Protein AF-A0A1G0K107-F1 (afdb_monomer)

Nearest PDB structures (foldseek):
  6uko-assembly1_G  TM=4.318E-01  e=6.905E-02  Mus musculus
  6sh3-assembly1_A  TM=5.392E-01  e=5.971E-01  Saccharomyces cerevisiae
  8tby-assembly1_A  TM=4.433E-01  e=2.580E-01  Mus musculus
  8t7u-assembly1_A  TM=3.665E-01  e=1.335E-01  Mus musculus
  2ptf-assembly1_A  TM=2.375E-01  e=3.197E+00  Methanothermobacter thermautotrophicus str. Delta H

Sequence (94 aa):
MRQLVKEMSISHADFLRLLPLAMGGMPYSYANLRIQAAQGMRRVMIELSEQRLIQIGALSLPSIIMTLKSVGFGDQEWTAFLRRFDATFHRGGG

Solvent-accessible surface area (backbone atoms only — not comparable to full-atom values): 5370 Å² total; per-residue (Å²): 124,49,78,48,76,45,81,41,85,41,44,71,68,58,47,61,70,48,38,63,68,33,49,70,78,58,55,65,51,77,57,93,58,32,36,45,31,60,57,91,72,29,38,41,38,35,40,47,51,75,77,43,77,46,77,60,87,94,42,79,42,41,25,27,43,39,37,40,36,40,37,70,63,54,73,68,56,45,52,54,46,50,54,44,34,48,63,59,67,57,77,80,64,133

Radius of gyration: 13.7 Å; Cα contacts (8 Å, |Δi|>4): 146; chains: 1; bounding box: 40×24×31 Å

Secondary structure (DSSP, 8-state):
-EEEEEEE-S-HHHHHHHHHHHTTT--EEEETTEEEEEETTEEEEEEEPPPEEEEETTEEEEEEEEEEEEES--HHHHHHHHHHHHHHHGGG--

Foldseek 3Di:
DDKDKDKALADPVVCVVLVCQLCVNFDWDDDDQWIWTDDPFKIKIKHKDPWDWDDDPPDTTIMIMIMIDIDDDDPVRVVVSVVRNCVSRVPPDD

Structure (mmCIF, N/CA/C/O backbone):
data_AF-A0A1G0K107-F1
#
_entry.id   AF-A0A1G0K107-F1
#
loop_
_atom_site.group_PDB
_atom_site.id
_atom_site.type_symbol
_atom_site.label_atom_id
_atom_site.label_alt_id
_atom_site.label_comp_id
_atom_site.label_asym_id
_atom_site.label_entity_id
_atom_site.label_seq_id
_atom_site.pdbx_PDB_ins_code
_atom_site.Cartn_x
_atom_site.Cartn_y
_atom_site.Cartn_z
_atom_site.occupancy
_atom_site.B_iso_or_equiv
_atom_site.auth_seq_id
_atom_site.auth_comp_id
_atom_site.auth_asym_id
_atom_site.auth_atom_id
_atom_site.pdbx_PDB_model_num
ATOM 1 N N . MET A 1 1 ? -10.096 15.926 4.748 1.00 80.31 1 MET A N 1
ATOM 2 C CA . MET A 1 1 ? -9.649 14.792 3.906 1.00 80.31 1 MET A CA 1
ATOM 3 C C . MET A 1 1 ? -8.143 14.899 3.746 1.00 80.31 1 MET A C 1
ATOM 5 O O . MET A 1 1 ? -7.667 16.015 3.588 1.00 80.31 1 MET A O 1
ATOM 9 N N . ARG A 1 2 ? -7.400 13.793 3.855 1.00 91.69 2 ARG A N 1
ATOM 10 C CA . ARG A 1 2 ? -5.929 13.778 3.725 1.00 91.69 2 ARG A CA 1
ATOM 11 C C . ARG A 1 2 ? -5.517 12.951 2.517 1.00 91.69 2 ARG A C 1
ATOM 13 O O . ARG A 1 2 ? -6.212 11.991 2.189 1.00 91.69 2 ARG A O 1
ATOM 20 N N . GLN A 1 3 ? -4.401 13.312 1.890 1.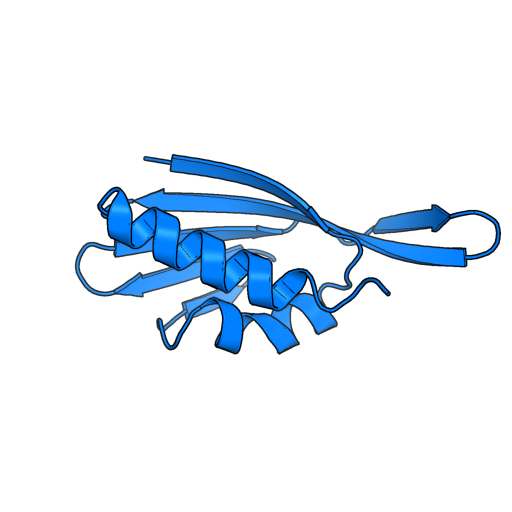00 94.12 3 GLN A N 1
ATOM 21 C CA . GLN A 1 3 ? -3.840 12.600 0.747 1.00 94.12 3 GLN A CA 1
ATOM 22 C C . GLN A 1 3 ? -2.313 12.535 0.847 1.00 94.12 3 GLN A C 1
ATOM 24 O O . GLN A 1 3 ? -1.677 13.509 1.241 1.00 94.12 3 GLN A O 1
ATOM 29 N N . LEU A 1 4 ? -1.749 11.391 0.466 1.00 94.44 4 LEU A N 1
ATOM 30 C CA . LEU A 1 4 ? -0.318 11.140 0.329 1.00 94.44 4 LEU A CA 1
ATOM 31 C C . LEU A 1 4 ? -0.065 10.457 -1.017 1.00 94.44 4 LEU A C 1
ATOM 33 O O . LEU A 1 4 ? -0.832 9.582 -1.415 1.00 94.44 4 LEU A O 1
ATOM 37 N N . VAL A 1 5 ? 1.013 10.835 -1.698 1.00 96.06 5 VAL A N 1
ATOM 38 C CA . VAL A 1 5 ? 1.487 10.164 -2.914 1.00 96.06 5 VAL A CA 1
ATOM 39 C C . VAL A 1 5 ? 2.895 9.649 -2.648 1.00 96.06 5 VAL A C 1
ATOM 41 O O . VAL A 1 5 ? 3.715 10.378 -2.092 1.00 96.06 5 VAL A O 1
ATOM 44 N N . LYS A 1 6 ? 3.165 8.395 -3.011 1.00 94.38 6 LYS A N 1
ATOM 45 C CA . LYS A 1 6 ? 4.465 7.753 -2.812 1.00 94.38 6 LYS A CA 1
ATOM 46 C C . LYS A 1 6 ? 4.824 6.914 -4.029 1.00 94.38 6 LYS A C 1
ATOM 48 O O . LYS A 1 6 ? 4.002 6.136 -4.504 1.00 94.38 6 LYS A O 1
ATOM 53 N N . GLU A 1 7 ? 6.052 7.054 -4.506 1.00 94.50 7 GLU A N 1
ATOM 54 C CA . GLU A 1 7 ? 6.633 6.091 -5.436 1.00 94.50 7 GLU A CA 1
ATOM 55 C C . GLU A 1 7 ? 7.196 4.901 -4.653 1.00 94.50 7 GLU A C 1
ATOM 57 O O . GLU A 1 7 ? 7.819 5.073 -3.602 1.00 94.50 7 GLU A O 1
ATOM 62 N N . MET A 1 8 ? 6.933 3.690 -5.136 1.00 93.00 8 MET A N 1
ATOM 63 C CA . MET A 1 8 ? 7.293 2.450 -4.462 1.00 93.00 8 MET A CA 1
ATOM 64 C C . MET A 1 8 ? 7.933 1.492 -5.465 1.00 93.00 8 MET A C 1
ATOM 66 O O . MET A 1 8 ? 7.275 1.071 -6.414 1.00 93.00 8 MET A O 1
ATOM 70 N N . SER A 1 9 ? 9.190 1.109 -5.229 1.00 93.81 9 SER A N 1
ATOM 71 C CA . SER A 1 9 ? 9.920 0.098 -6.011 1.00 93.81 9 SER A CA 1
ATOM 72 C C . SER A 1 9 ? 9.445 -1.318 -5.658 1.00 93.81 9 SER A C 1
ATOM 74 O O . SER A 1 9 ? 10.159 -2.097 -5.031 1.00 93.81 9 SER A O 1
ATOM 76 N N . ILE A 1 10 ? 8.186 -1.615 -5.974 1.00 94.00 10 ILE A N 1
ATOM 77 C CA . ILE A 1 10 ? 7.503 -2.872 -5.671 1.00 94.00 10 ILE A CA 1
ATOM 78 C C . ILE A 1 10 ? 6.572 -3.246 -6.828 1.00 94.00 10 ILE A C 1
ATOM 80 O O . ILE A 1 10 ? 6.030 -2.376 -7.513 1.00 94.00 10 ILE A O 1
ATOM 84 N N . SER A 1 11 ? 6.366 -4.545 -7.043 1.00 95.62 11 SER A N 1
ATOM 85 C CA . SER A 1 11 ? 5.362 -5.034 -7.990 1.00 95.62 11 SER A CA 1
ATOM 86 C C . SER A 1 11 ? 3.940 -4.869 -7.440 1.00 95.62 11 SER A C 1
ATOM 88 O O . SER A 1 11 ? 3.737 -4.805 -6.224 1.00 95.62 11 SER A O 1
ATOM 90 N N . HIS A 1 12 ? 2.922 -4.867 -8.307 1.00 96.00 12 HIS A N 1
ATOM 91 C CA . HIS A 1 12 ? 1.528 -4.958 -7.840 1.00 96.00 12 HIS A CA 1
ATOM 92 C C . HIS A 1 12 ? 1.297 -6.222 -7.007 1.00 96.00 12 HIS A C 1
ATOM 94 O O . HIS A 1 12 ? 0.638 -6.158 -5.973 1.00 96.00 12 HIS A O 1
ATOM 100 N N . ALA A 1 13 ? 1.864 -7.356 -7.426 1.00 95.50 13 ALA A N 1
ATOM 101 C CA . ALA A 1 13 ? 1.700 -8.633 -6.736 1.00 95.50 13 ALA A CA 1
ATOM 102 C C . ALA A 1 13 ? 2.261 -8.588 -5.305 1.00 95.50 13 ALA A C 1
ATOM 104 O O . ALA A 1 13 ? 1.573 -8.973 -4.359 1.00 95.50 13 ALA A O 1
ATOM 105 N N . ASP A 1 14 ? 3.472 -8.059 -5.124 1.00 95.19 14 ASP A N 1
ATOM 106 C CA . ASP A 1 14 ? 4.076 -7.908 -3.798 1.00 95.19 14 ASP A CA 1
ATOM 107 C C . ASP A 1 14 ? 3.363 -6.856 -2.957 1.00 95.19 14 ASP A C 1
ATOM 109 O O . ASP A 1 14 ? 3.177 -7.059 -1.754 1.00 95.19 14 ASP A O 1
ATOM 113 N N . PHE A 1 15 ? 2.910 -5.762 -3.577 1.00 95.75 15 PHE A N 1
ATOM 114 C CA . PHE A 1 15 ? 2.119 -4.761 -2.876 1.00 95.75 15 PHE A CA 1
ATOM 115 C C . PHE A 1 15 ? 0.861 -5.390 -2.270 1.00 95.75 15 PHE A C 1
ATOM 117 O O . PHE A 1 15 ? 0.613 -5.256 -1.072 1.00 95.75 15 PHE A O 1
ATOM 124 N N . LEU A 1 16 ? 0.100 -6.131 -3.080 1.00 95.25 16 LEU A N 1
ATOM 125 C CA . LEU A 1 16 ? -1.125 -6.807 -2.650 1.00 95.25 16 LEU A CA 1
ATOM 126 C C . LEU A 1 16 ? -0.854 -7.911 -1.627 1.00 95.25 16 LEU A C 1
ATOM 128 O O . LEU A 1 16 ? -1.639 -8.083 -0.699 1.00 95.25 16 LEU A O 1
ATOM 132 N N . ARG A 1 17 ? 0.274 -8.618 -1.744 1.00 94.44 17 ARG A N 1
ATOM 133 C CA . ARG A 1 17 ? 0.700 -9.630 -0.768 1.00 94.44 17 ARG A CA 1
ATOM 134 C C . ARG A 1 17 ? 0.962 -9.029 0.616 1.00 94.44 17 ARG A C 1
ATOM 136 O O . ARG A 1 17 ? 0.647 -9.659 1.622 1.00 94.44 17 ARG A O 1
ATOM 143 N N . LEU A 1 18 ? 1.532 -7.825 0.679 1.00 94.19 18 LEU A N 1
ATOM 144 C CA . LEU A 1 18 ? 1.851 -7.126 1.932 1.00 94.19 18 LEU A CA 1
ATOM 145 C C . LEU A 1 18 ? 0.685 -6.287 2.478 1.00 94.19 18 LEU A C 1
ATOM 147 O O . LEU A 1 18 ? 0.626 -6.004 3.678 1.00 94.19 18 LEU A O 1
ATOM 151 N N . LEU A 1 19 ? -0.263 -5.909 1.620 1.00 95.12 19 LEU A N 1
ATOM 152 C CA . LEU A 1 19 ? -1.386 -5.039 1.957 1.00 95.12 19 LEU A CA 1
ATOM 153 C C . LEU A 1 19 ? -2.209 -5.495 3.181 1.00 95.12 19 LEU A C 1
ATOM 155 O O . LEU A 1 19 ? -2.494 -4.632 4.015 1.00 95.12 19 LEU A O 1
ATOM 159 N N . PRO A 1 20 ? -2.563 -6.786 3.382 1.00 94.19 20 PRO A N 1
ATOM 160 C CA . PRO A 1 20 ? -3.295 -7.216 4.578 1.00 94.19 20 PRO A CA 1
ATOM 161 C C . PRO A 1 20 ? -2.629 -6.789 5.893 1.00 94.19 20 PRO A C 1
ATOM 163 O O . PRO A 1 20 ? -3.309 -6.348 6.823 1.00 94.19 20 PRO A O 1
ATOM 166 N N . LEU A 1 21 ? -1.295 -6.870 5.954 1.00 93.19 21 LEU A N 1
ATOM 167 C CA . LEU A 1 21 ? -0.516 -6.478 7.126 1.00 93.19 21 LEU A CA 1
ATOM 168 C C . LEU A 1 21 ? -0.527 -4.954 7.314 1.00 93.19 21 LEU A C 1
ATOM 170 O O . LEU A 1 21 ? -0.764 -4.470 8.423 1.00 93.19 21 LEU A O 1
ATOM 174 N N . ALA A 1 22 ? -0.356 -4.195 6.227 1.00 93.94 22 ALA A N 1
ATOM 175 C CA . ALA A 1 22 ? -0.392 -2.732 6.253 1.00 93.94 22 ALA A CA 1
ATOM 176 C C . ALA A 1 22 ? -1.761 -2.193 6.715 1.00 93.94 22 ALA A C 1
ATOM 178 O O . ALA A 1 22 ? -1.838 -1.240 7.499 1.00 93.94 22 ALA A O 1
ATOM 179 N N . MET A 1 23 ? -2.846 -2.849 6.291 1.00 94.00 23 MET A N 1
ATOM 180 C CA . MET A 1 23 ? -4.219 -2.491 6.656 1.00 94.00 23 MET A CA 1
ATOM 181 C C . MET A 1 23 ? -4.565 -2.805 8.118 1.00 94.00 23 MET A C 1
ATOM 183 O O . MET A 1 23 ? -5.558 -2.284 8.625 1.00 94.00 23 MET A O 1
ATOM 187 N N . GLY A 1 24 ? -3.752 -3.601 8.825 1.00 90.44 24 GLY A N 1
ATOM 188 C CA . GLY A 1 24 ? -3.933 -3.879 10.254 1.00 90.44 24 GLY A CA 1
ATOM 189 C C . GLY A 1 24 ? -5.290 -4.507 10.588 1.00 90.44 24 GLY A C 1
ATOM 190 O O . GLY A 1 24 ? -5.896 -4.143 11.592 1.00 90.44 24 GLY A O 1
ATOM 191 N N . GLY A 1 25 ? -5.792 -5.387 9.715 1.00 87.75 25 GLY A N 1
ATOM 192 C CA . GLY A 1 25 ? -7.089 -6.054 9.879 1.00 87.75 25 GLY A CA 1
ATOM 193 C C . GLY A 1 25 ? -8.309 -5.236 9.440 1.00 87.75 25 GLY A C 1
ATOM 194 O O . GLY A 1 25 ? -9.432 -5.714 9.579 1.00 87.75 25 GLY A O 1
ATOM 195 N N . MET A 1 26 ? -8.131 -4.025 8.898 1.00 90.88 26 MET A N 1
ATOM 196 C CA . MET A 1 26 ? -9.242 -3.279 8.299 1.00 90.88 26 MET A CA 1
ATOM 197 C C . MET A 1 26 ? -9.759 -4.021 7.053 1.00 90.88 26 MET A C 1
ATOM 199 O O . MET A 1 26 ? -8.954 -4.306 6.164 1.00 90.88 26 MET A O 1
ATOM 203 N N . PRO A 1 27 ? -11.070 -4.313 6.948 1.00 93.25 27 PRO A N 1
ATOM 204 C CA . PRO A 1 27 ? -11.626 -4.964 5.770 1.00 93.25 27 PRO A CA 1
ATOM 205 C C . PRO A 1 27 ? -11.537 -4.032 4.560 1.00 93.25 27 PRO A C 1
ATOM 207 O O . PRO A 1 27 ? -11.797 -2.827 4.658 1.00 93.25 27 PRO A O 1
ATOM 210 N N . TYR A 1 28 ? -11.166 -4.600 3.416 1.00 96.50 28 TYR A N 1
ATOM 211 C CA . TYR A 1 28 ? -11.011 -3.865 2.170 1.00 96.50 28 TYR A CA 1
ATOM 212 C C . TYR A 1 28 ? -11.429 -4.708 0.967 1.00 96.50 28 TYR A C 1
ATOM 214 O O . TYR A 1 28 ? -11.424 -5.937 1.015 1.00 96.50 28 TYR A O 1
ATOM 222 N N . SER A 1 29 ? -11.765 -4.027 -0.123 1.00 96.56 29 SER A N 1
ATOM 223 C CA . SER A 1 29 ? -11.914 -4.611 -1.452 1.00 96.56 29 SER A CA 1
ATOM 224 C C . SER A 1 29 ? -10.820 -4.086 -2.376 1.00 96.56 29 SER A C 1
ATOM 226 O O . SER A 1 29 ? -10.312 -2.976 -2.192 1.00 96.56 29 SER A O 1
ATOM 228 N N . TYR A 1 30 ? -10.447 -4.895 -3.364 1.00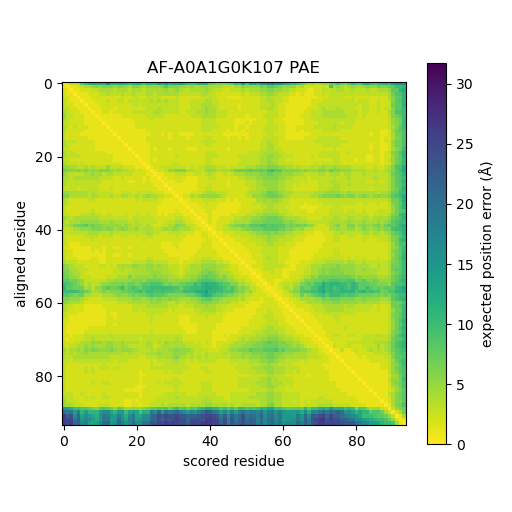 96.31 30 TYR A N 1
ATOM 229 C CA . TYR A 1 30 ? -9.495 -4.529 -4.405 1.00 96.31 30 TYR A CA 1
ATOM 230 C C . TYR A 1 30 ? -10.101 -4.821 -5.778 1.00 96.31 30 TYR A C 1
ATOM 232 O O . TYR A 1 30 ? -10.524 -5.945 -6.040 1.00 96.31 30 TYR A O 1
ATOM 240 N N . ALA A 1 31 ? -10.152 -3.805 -6.638 1.00 95.75 31 ALA A N 1
ATOM 241 C CA . ALA A 1 31 ? -10.577 -3.925 -8.029 1.00 95.75 31 ALA A CA 1
ATOM 242 C C . ALA A 1 31 ? -9.983 -2.780 -8.859 1.00 95.75 31 ALA A C 1
ATOM 244 O O . ALA A 1 31 ? -9.923 -1.646 -8.386 1.00 95.75 31 ALA A O 1
ATOM 245 N N . ASN A 1 32 ? -9.582 -3.056 -10.104 1.00 94.81 32 ASN A N 1
ATOM 246 C CA . ASN A 1 32 ? -9.111 -2.046 -11.064 1.00 94.81 32 ASN A CA 1
ATOM 247 C C . ASN A 1 32 ? -8.036 -1.104 -10.487 1.00 94.81 32 ASN A C 1
ATOM 249 O O . ASN A 1 32 ? -8.185 0.115 -10.538 1.00 94.81 32 ASN A O 1
ATOM 253 N N . LEU A 1 33 ? -6.986 -1.669 -9.874 1.00 96.06 33 LEU A N 1
ATOM 254 C CA . LEU A 1 33 ? -5.888 -0.919 -9.236 1.00 96.06 33 LEU A CA 1
ATOM 255 C C . LEU A 1 33 ? -6.321 0.022 -8.094 1.00 96.06 33 LEU A C 1
ATOM 257 O O . LEU A 1 33 ? -5.540 0.857 -7.639 1.00 96.06 33 LEU A O 1
ATOM 261 N N . ARG A 1 34 ? -7.546 -0.136 -7.585 1.00 97.38 34 ARG A N 1
ATOM 262 C CA . ARG A 1 34 ? -8.091 0.646 -6.480 1.00 97.38 34 ARG A CA 1
ATOM 263 C C . ARG A 1 34 ? -8.406 -0.260 -5.295 1.00 97.38 34 ARG A C 1
ATOM 265 O O . ARG A 1 34 ? -9.094 -1.270 -5.430 1.00 97.38 34 ARG A O 1
ATOM 272 N N . ILE A 1 35 ? -7.920 0.130 -4.122 1.00 97.81 35 ILE A N 1
ATOM 273 C CA . ILE A 1 35 ? -8.241 -0.482 -2.836 1.00 97.81 35 ILE A CA 1
ATOM 274 C C . ILE A 1 35 ? -9.201 0.456 -2.110 1.00 97.81 35 ILE A C 1
ATOM 276 O O . ILE A 1 35 ? -8.925 1.652 -1.988 1.00 97.81 35 ILE A O 1
ATOM 280 N N . GLN A 1 36 ? -10.304 -0.077 -1.596 1.00 97.06 36 GLN A N 1
ATOM 281 C CA . GLN A 1 36 ? -11.242 0.672 -0.761 1.00 97.06 36 GLN A CA 1
ATOM 282 C C . GLN A 1 36 ? -11.418 -0.043 0.569 1.00 97.06 36 GLN A C 1
ATOM 284 O O . GLN A 1 36 ? -11.763 -1.220 0.601 1.00 97.06 36 GLN A O 1
ATOM 289 N N . ALA A 1 37 ? -11.195 0.673 1.666 1.00 95.56 37 ALA A N 1
ATOM 290 C CA . ALA A 1 37 ? -11.317 0.139 3.011 1.00 95.56 37 ALA A CA 1
ATOM 291 C C . ALA A 1 37 ? -12.220 1.022 3.868 1.00 95.56 37 ALA A C 1
ATOM 293 O O . ALA A 1 37 ? -12.183 2.257 3.792 1.00 95.56 37 ALA A O 1
ATOM 294 N N . ALA A 1 38 ? -13.040 0.379 4.691 1.00 92.88 38 ALA A N 1
ATOM 295 C CA . ALA A 1 38 ? -14.078 1.035 5.465 1.00 92.88 38 ALA A CA 1
ATOM 296 C C . ALA A 1 38 ? -14.214 0.389 6.845 1.00 92.88 38 ALA A C 1
ATOM 298 O O . ALA A 1 38 ? -14.405 -0.817 6.956 1.00 92.88 38 ALA A O 1
ATOM 299 N N . GLN A 1 39 ? -14.163 1.198 7.905 1.00 91.56 39 GLN A N 1
ATOM 300 C CA . GLN A 1 39 ? -14.433 0.739 9.269 1.00 91.56 39 GLN A CA 1
ATOM 301 C C . GLN A 1 39 ? -15.085 1.861 10.082 1.00 91.56 39 GLN A C 1
ATOM 303 O O . GLN A 1 39 ? -14.437 2.856 10.413 1.00 91.56 39 GLN A O 1
ATOM 308 N N . GLY A 1 40 ? -16.378 1.725 10.386 1.00 91.06 40 GLY A N 1
ATOM 309 C CA . GLY A 1 40 ? -17.156 2.794 11.022 1.00 91.06 40 GLY A CA 1
ATOM 310 C C . GLY A 1 40 ? -17.182 4.052 10.149 1.00 91.06 40 GLY A C 1
ATOM 311 O O . GLY A 1 40 ? -17.531 3.971 8.971 1.00 91.06 40 GLY A O 1
ATOM 312 N N . MET A 1 41 ? -16.757 5.194 10.696 1.00 91.25 41 MET A N 1
ATOM 313 C CA . MET A 1 41 ? -16.620 6.465 9.961 1.00 91.25 41 MET A CA 1
ATOM 314 C C . MET A 1 41 ? -15.303 6.591 9.179 1.00 91.25 41 MET A C 1
ATOM 316 O O . MET A 1 41 ? -15.137 7.519 8.389 1.00 91.25 41 MET A O 1
ATOM 320 N N . ARG A 1 42 ? -14.357 5.666 9.378 1.00 93.31 42 ARG A N 1
ATOM 321 C CA . ARG A 1 42 ? -13.043 5.710 8.732 1.00 93.31 42 ARG A CA 1
ATOM 322 C C . ARG A 1 42 ? -13.123 5.131 7.329 1.00 93.31 42 ARG A C 1
ATOM 324 O O . ARG A 1 42 ? -13.707 4.061 7.116 1.00 93.31 42 ARG A O 1
ATOM 331 N N . ARG A 1 43 ? -12.529 5.837 6.372 1.00 95.44 43 ARG A N 1
ATOM 332 C CA . ARG A 1 43 ? -12.405 5.415 4.974 1.00 95.44 43 ARG A CA 1
ATOM 333 C C . ARG A 1 43 ? -10.972 5.620 4.509 1.00 95.44 43 ARG A C 1
ATOM 335 O O . ARG A 1 43 ? -10.406 6.692 4.728 1.00 95.44 43 ARG A O 1
ATOM 342 N N . VAL A 1 44 ? -10.412 4.606 3.860 1.00 96.19 44 VAL A N 1
ATOM 343 C CA . VAL A 1 44 ? -9.127 4.678 3.156 1.00 96.19 44 VAL A CA 1
ATOM 344 C C . VAL A 1 44 ? -9.364 4.279 1.711 1.00 96.19 44 VAL A C 1
ATOM 346 O O . VAL A 1 44 ? -10.018 3.275 1.438 1.00 96.19 44 VAL A O 1
ATOM 349 N N . MET A 1 45 ? -8.825 5.064 0.789 1.00 97.25 45 MET A N 1
ATOM 350 C CA . MET A 1 45 ? -8.786 4.733 -0.626 1.00 97.25 45 MET A CA 1
ATOM 351 C C . MET A 1 45 ? -7.337 4.758 -1.083 1.00 97.25 45 MET A C 1
ATOM 353 O O . MET A 1 45 ? -6.639 5.742 -0.845 1.00 97.25 45 MET A O 1
ATOM 357 N N . ILE A 1 46 ? -6.896 3.685 -1.728 1.00 97.56 46 ILE A N 1
ATOM 358 C CA . ILE A 1 46 ? -5.572 3.600 -2.337 1.00 97.56 46 ILE A CA 1
ATOM 359 C C . ILE A 1 46 ? -5.766 3.419 -3.835 1.00 97.56 46 ILE A C 1
ATOM 361 O O . ILE A 1 46 ? -6.531 2.559 -4.260 1.00 97.56 46 ILE A O 1
ATOM 365 N N . GLU A 1 47 ? -5.088 4.233 -4.627 1.00 98.06 47 GLU A N 1
ATOM 366 C CA . GLU A 1 47 ? -5.053 4.142 -6.082 1.00 98.06 47 GLU A CA 1
ATOM 367 C C . GLU A 1 47 ? -3.616 3.829 -6.486 1.00 98.06 47 GLU A C 1
ATOM 369 O O . GLU A 1 47 ? -2.690 4.534 -6.079 1.00 98.06 47 GLU A O 1
ATOM 374 N N . LEU A 1 48 ? -3.433 2.752 -7.240 1.00 97.94 48 LEU A N 1
ATOM 375 C CA . LEU A 1 48 ? -2.144 2.356 -7.787 1.00 97.94 48 LEU A CA 1
ATOM 376 C C . LEU A 1 48 ? -2.090 2.785 -9.252 1.00 97.94 48 LEU A C 1
ATOM 378 O O . LEU A 1 48 ? -3.059 2.610 -9.990 1.00 97.94 48 LEU A O 1
ATOM 382 N N . SER A 1 49 ? -0.956 3.328 -9.683 1.00 97.88 49 SER A N 1
ATOM 383 C CA . SER A 1 49 ? -0.673 3.465 -11.110 1.00 97.88 49 SER A CA 1
ATOM 384 C C . SER A 1 49 ? -0.517 2.092 -11.756 1.00 97.88 49 SER A C 1
ATOM 386 O O . SER A 1 49 ? -0.329 1.082 -11.070 1.00 97.88 49 SER A O 1
ATOM 388 N N . GLU A 1 50 ? -0.489 2.061 -13.085 1.00 97.19 50 GLU A N 1
ATOM 389 C CA . GLU A 1 50 ? 0.094 0.927 -13.797 1.00 97.19 50 GLU A CA 1
ATOM 390 C C . GLU A 1 50 ? 1.529 0.669 -13.317 1.00 97.19 50 GLU A C 1
ATOM 392 O O . GLU A 1 50 ? 2.234 1.584 -12.867 1.00 97.19 50 GLU A O 1
ATOM 397 N N . GLN A 1 51 ? 1.941 -0.595 -13.378 1.00 96.00 51 GLN A N 1
ATOM 398 C CA . GLN A 1 51 ? 3.296 -0.988 -13.024 1.00 96.00 51 GLN A CA 1
ATOM 399 C C . GLN A 1 51 ? 4.249 -0.596 -14.148 1.00 96.00 51 GLN A C 1
ATOM 401 O O . GLN A 1 51 ? 4.041 -0.956 -15.304 1.00 96.00 51 GLN A O 1
ATOM 406 N N . ARG A 1 52 ? 5.329 0.094 -13.787 1.00 95.19 52 ARG A N 1
ATOM 407 C CA . ARG A 1 52 ? 6.440 0.410 -14.687 1.00 95.19 52 ARG A CA 1
ATOM 408 C C . ARG A 1 52 ? 7.712 -0.296 -14.241 1.00 95.19 52 ARG A C 1
ATOM 410 O O . ARG A 1 52 ? 7.783 -0.813 -13.130 1.00 95.19 52 ARG A O 1
ATOM 417 N N . LEU A 1 53 ? 8.723 -0.292 -15.100 1.00 95.62 53 LEU A N 1
ATOM 418 C CA . LEU A 1 53 ? 10.079 -0.688 -14.733 1.00 95.62 53 LEU A CA 1
ATOM 419 C C . LEU A 1 53 ? 10.939 0.564 -14.560 1.00 95.62 53 LEU A C 1
ATOM 421 O O . LEU A 1 53 ? 10.880 1.474 -15.387 1.00 95.62 53 LEU A O 1
ATOM 425 N N . ILE A 1 54 ? 11.738 0.598 -13.499 1.00 93.00 54 ILE A N 1
ATOM 426 C CA . ILE A 1 54 ? 12.794 1.591 -13.293 1.00 93.00 54 ILE A CA 1
ATOM 427 C C . ILE A 1 54 ? 14.157 0.916 -13.428 1.00 93.00 54 ILE A C 1
ATOM 429 O O . ILE A 1 54 ? 14.326 -0.242 -13.043 1.00 93.00 54 ILE A O 1
ATOM 433 N N . GLN A 1 55 ? 15.118 1.643 -13.991 1.00 93.56 55 GLN A N 1
ATOM 434 C CA . GLN A 1 55 ? 16.497 1.185 -14.135 1.00 93.56 55 GLN A CA 1
ATOM 435 C C . GLN A 1 55 ? 17.342 1.737 -12.990 1.00 93.56 55 GLN A C 1
ATOM 437 O O . GLN A 1 55 ? 17.351 2.946 -12.754 1.00 93.56 55 GLN A O 1
ATOM 442 N N . ILE A 1 56 ? 18.069 0.859 -12.303 1.00 88.69 56 ILE A N 1
ATOM 443 C CA . ILE A 1 56 ? 19.067 1.223 -11.294 1.00 88.69 56 ILE A CA 1
ATOM 444 C C . ILE A 1 56 ? 20.367 0.502 -11.657 1.00 88.69 56 ILE A C 1
ATOM 446 O O . ILE A 1 56 ? 20.564 -0.672 -11.340 1.00 88.69 56 ILE A O 1
ATOM 450 N N . GLY A 1 57 ? 21.245 1.195 -12.386 1.00 90.25 57 GLY A N 1
ATOM 451 C CA . GLY A 1 57 ? 22.432 0.581 -12.983 1.00 90.25 57 GLY A CA 1
ATOM 452 C C . GLY A 1 57 ? 22.041 -0.491 -14.004 1.00 90.25 57 GLY A C 1
ATOM 453 O O . GLY A 1 57 ? 21.365 -0.188 -14.981 1.00 90.25 57 GLY A O 1
ATOM 454 N N . ALA A 1 58 ? 22.453 -1.738 -13.764 1.00 92.06 58 ALA A N 1
ATOM 455 C CA . ALA A 1 58 ? 22.106 -2.893 -14.599 1.00 92.06 58 ALA A CA 1
ATOM 456 C C . ALA A 1 58 ? 20.814 -3.615 -14.158 1.00 92.06 58 ALA A C 1
ATOM 458 O O . ALA A 1 58 ? 20.427 -4.613 -14.766 1.00 92.06 58 ALA A O 1
ATOM 459 N N . LEU A 1 59 ? 20.165 -3.158 -13.080 1.00 91.38 59 LEU A N 1
ATOM 460 C CA . LEU A 1 59 ? 18.969 -3.789 -12.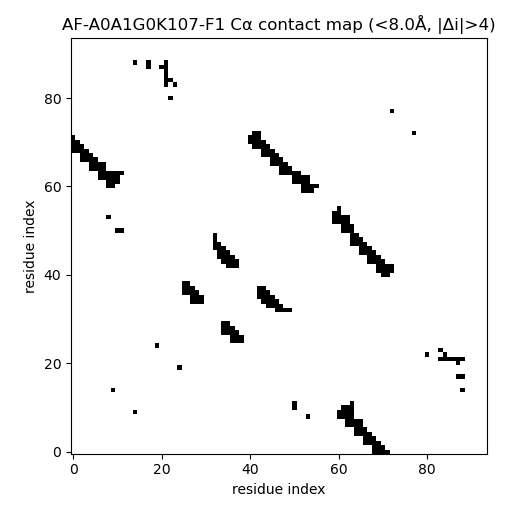527 1.00 91.38 59 LEU A CA 1
ATOM 461 C C . LEU A 1 59 ? 17.701 -3.114 -13.050 1.00 91.38 59 LEU A C 1
ATOM 463 O O . LEU A 1 59 ? 17.580 -1.891 -13.029 1.00 91.38 59 LEU A O 1
ATOM 467 N N . SER A 1 60 ? 16.724 -3.932 -13.442 1.00 92.88 60 SER A N 1
ATOM 468 C CA . SER A 1 60 ? 15.356 -3.502 -13.743 1.00 92.88 60 SER A CA 1
ATOM 469 C C . SER A 1 60 ? 14.438 -3.895 -12.592 1.00 92.88 60 SER A C 1
ATOM 471 O O . SER A 1 60 ? 14.283 -5.084 -12.313 1.00 92.88 60 SER A O 1
ATOM 473 N N . LEU A 1 61 ? 13.821 -2.915 -11.933 1.00 93.50 61 LEU A N 1
ATOM 474 C CA . LEU A 1 61 ? 12.914 -3.150 -10.808 1.00 93.50 61 LEU A CA 1
ATOM 475 C C . LEU A 1 61 ? 11.494 -2.682 -11.142 1.00 93.50 61 LEU A C 1
ATOM 477 O O . LEU A 1 61 ? 11.336 -1.628 -11.761 1.00 93.50 61 LEU A O 1
ATOM 481 N N . PRO A 1 62 ? 10.450 -3.420 -10.725 1.00 95.19 62 PRO A N 1
ATOM 482 C CA . PRO A 1 62 ? 9.087 -2.924 -10.808 1.00 95.19 62 PRO A CA 1
ATOM 483 C C . PRO A 1 62 ? 8.909 -1.707 -9.894 1.00 95.19 62 PRO A C 1
ATOM 485 O O . PRO A 1 62 ? 9.437 -1.661 -8.784 1.00 95.19 62 PRO A O 1
ATOM 488 N N . SER A 1 63 ? 8.156 -0.722 -10.369 1.00 95.56 63 SER A N 1
ATOM 489 C CA . SER A 1 63 ? 7.799 0.485 -9.631 1.00 95.56 63 SER A CA 1
ATOM 490 C C . SER A 1 63 ? 6.338 0.841 -9.883 1.00 95.56 63 SER A C 1
ATOM 492 O O . SER A 1 63 ? 5.819 0.675 -10.992 1.00 95.56 63 SER A O 1
ATOM 494 N N . ILE A 1 64 ? 5.678 1.332 -8.839 1.00 96.88 64 ILE A N 1
ATOM 495 C CA . ILE A 1 64 ? 4.299 1.817 -8.861 1.00 96.88 64 ILE A CA 1
ATOM 496 C C . ILE A 1 64 ? 4.216 3.152 -8.123 1.00 96.88 64 ILE A C 1
ATOM 498 O O . ILE A 1 64 ? 4.928 3.392 -7.146 1.00 96.88 64 ILE A O 1
ATOM 502 N N . ILE A 1 65 ? 3.304 4.018 -8.556 1.00 97.12 65 ILE A N 1
ATOM 503 C CA . ILE A 1 65 ? 2.905 5.207 -7.805 1.00 97.12 65 ILE A CA 1
ATOM 504 C C . ILE A 1 65 ? 1.644 4.855 -7.027 1.00 97.12 65 ILE A C 1
ATOM 506 O O . ILE A 1 65 ? 0.640 4.433 -7.599 1.00 97.12 65 ILE A O 1
ATOM 510 N N . MET A 1 66 ? 1.689 5.050 -5.716 1.00 96.94 66 MET A N 1
ATOM 511 C CA . MET A 1 66 ? 0.561 4.863 -4.821 1.00 96.94 66 MET A CA 1
ATOM 512 C C . MET A 1 66 ? 0.023 6.224 -4.379 1.00 96.94 66 MET A C 1
ATOM 514 O O . MET A 1 66 ? 0.749 7.027 -3.795 1.00 96.94 66 MET A O 1
ATOM 518 N N . THR A 1 67 ? -1.271 6.454 -4.581 1.00 97.88 67 THR A N 1
ATOM 519 C CA . THR A 1 67 ? -2.006 7.572 -3.981 1.00 97.88 67 THR A CA 1
ATOM 520 C C . THR A 1 67 ? -2.901 7.047 -2.873 1.00 97.88 67 THR A C 1
ATOM 522 O O . THR A 1 67 ? -3.796 6.250 -3.130 1.00 97.88 67 THR A O 1
ATOM 525 N N . LEU A 1 68 ? -2.695 7.508 -1.644 1.00 96.56 68 LEU A N 1
ATOM 526 C CA . LEU A 1 68 ? -3.466 7.103 -0.476 1.00 96.56 68 LEU A CA 1
ATOM 527 C C . LEU A 1 68 ? -4.271 8.290 0.051 1.00 96.56 68 LEU A C 1
ATOM 529 O O . LEU A 1 68 ? -3.716 9.337 0.376 1.00 96.56 68 LEU A O 1
ATOM 533 N N . LYS A 1 69 ? -5.589 8.124 0.145 1.00 96.62 69 LYS A N 1
ATO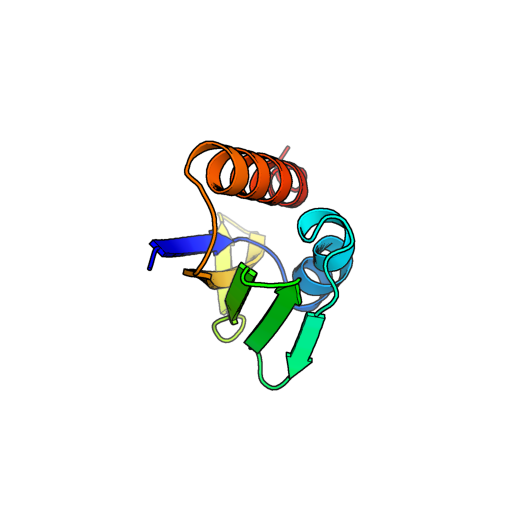M 534 C CA . LYS A 1 69 ? -6.548 9.129 0.614 1.00 96.62 69 LYS A CA 1
ATOM 535 C C . LYS A 1 69 ? -7.277 8.612 1.847 1.00 96.62 69 LYS A C 1
ATOM 537 O O . LYS A 1 69 ? -7.656 7.442 1.893 1.00 96.62 69 LYS A O 1
ATOM 542 N N . SER A 1 70 ? -7.509 9.479 2.829 1.00 95.00 70 SER A N 1
ATOM 543 C CA . SER A 1 70 ? -8.230 9.111 4.049 1.00 95.00 70 SER A CA 1
ATOM 544 C C . SER A 1 70 ? -9.249 10.149 4.512 1.00 95.00 70 SER A C 1
ATOM 546 O O . SER A 1 70 ? -9.103 11.366 4.322 1.00 95.00 70 SER A O 1
ATOM 548 N N . VAL A 1 71 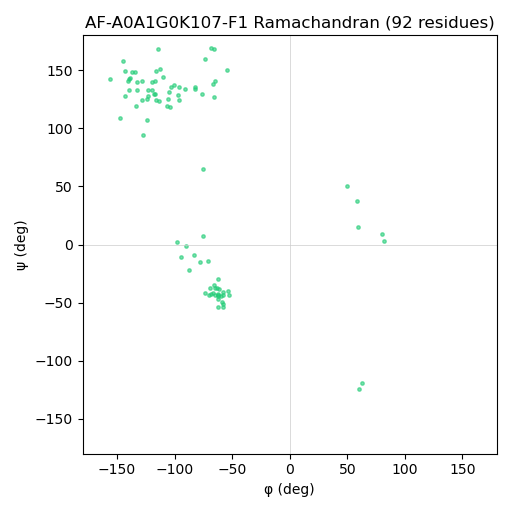? -10.312 9.632 5.130 1.00 95.69 71 VAL A N 1
ATOM 549 C CA . VAL A 1 71 ? -11.421 10.395 5.713 1.00 95.69 71 VAL A CA 1
ATOM 550 C C . VAL A 1 71 ? -11.822 9.759 7.045 1.00 95.69 71 VAL A C 1
ATOM 552 O O . VAL A 1 71 ? -11.805 8.536 7.179 1.00 95.69 71 VAL A O 1
ATOM 555 N N . GLY A 1 72 ? -12.170 10.590 8.030 1.00 93.75 72 GLY A N 1
ATOM 556 C CA . GLY A 1 72 ? -12.680 10.140 9.330 1.00 93.75 72 GLY A CA 1
ATOM 557 C C . GLY 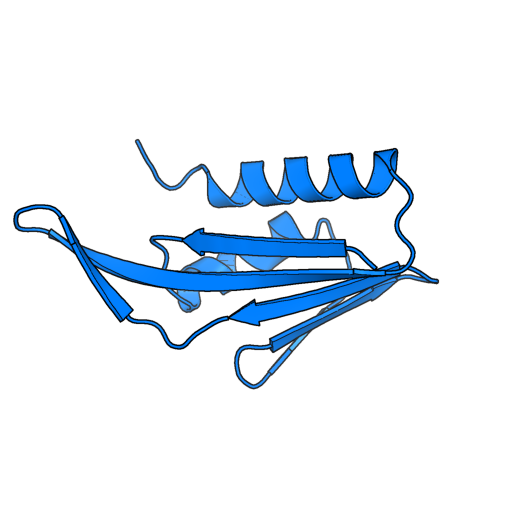A 1 72 ? -11.620 9.662 10.330 1.00 93.75 72 GLY A C 1
ATOM 558 O O . GLY A 1 72 ? -11.994 9.112 11.356 1.00 93.75 72 GLY A O 1
ATOM 559 N N . PHE A 1 73 ? -10.326 9.853 10.045 1.00 91.62 73 PHE A N 1
ATOM 560 C CA . PHE A 1 73 ? -9.231 9.562 10.980 1.00 91.62 73 PHE A CA 1
ATOM 561 C C . PHE A 1 73 ? -8.884 10.790 11.826 1.00 91.62 73 PHE A C 1
ATOM 563 O O . PHE A 1 73 ? -8.675 11.873 11.271 1.00 91.62 73 PHE A O 1
ATOM 570 N N . GLY A 1 74 ? -8.725 10.601 13.138 1.00 92.94 74 GLY A N 1
ATOM 571 C CA . GLY A 1 74 ? -8.056 11.581 13.998 1.00 92.94 74 GLY A CA 1
ATOM 572 C C . GLY A 1 74 ? -6.553 11.692 13.700 1.00 92.94 74 GLY A C 1
ATOM 573 O O . GLY A 1 74 ? -5.977 10.869 12.984 1.00 92.94 74 GLY A O 1
ATOM 574 N N . ASP A 1 75 ? -5.882 12.704 14.252 1.00 91.19 75 ASP A N 1
ATOM 575 C CA . ASP A 1 75 ? -4.438 12.928 14.040 1.00 91.19 75 ASP A CA 1
ATOM 576 C C . ASP A 1 75 ? -3.582 11.745 14.494 1.00 91.19 75 ASP A C 1
ATOM 578 O O . ASP A 1 75 ? -2.751 11.233 13.737 1.00 91.19 75 ASP A O 1
ATOM 582 N N . GLN A 1 76 ? -3.828 11.263 15.713 1.00 92.62 76 GLN A N 1
ATOM 583 C CA . GLN A 1 76 ? -3.080 10.149 16.291 1.00 92.62 76 GLN A CA 1
ATOM 584 C C . GLN A 1 76 ? -3.345 8.840 15.541 1.00 92.62 76 GLN A C 1
ATOM 586 O O . GLN A 1 76 ? -2.413 8.093 15.243 1.00 92.62 76 GLN A O 1
ATOM 591 N N . GLU A 1 77 ? -4.601 8.578 15.176 1.00 91.94 77 GLU A N 1
ATOM 592 C CA . GLU A 1 77 ? -4.979 7.373 14.434 1.00 91.94 77 GLU A CA 1
ATOM 593 C C . GLU A 1 77 ? -4.355 7.346 13.040 1.00 91.94 77 GLU A C 1
ATOM 595 O O . GLU A 1 77 ? -3.845 6.316 12.600 1.00 91.94 77 GLU A O 1
ATOM 600 N N . TRP A 1 78 ? -4.380 8.485 12.348 1.00 92.75 78 TRP A N 1
ATOM 601 C CA . TRP A 1 78 ? -3.765 8.631 11.038 1.00 92.75 78 TRP A CA 1
ATOM 602 C C . TRP A 1 78 ? -2.255 8.415 11.095 1.00 92.75 78 TRP A C 1
ATOM 604 O O . TRP A 1 78 ? -1.706 7.673 10.284 1.00 92.75 78 TRP A O 1
ATOM 614 N N . THR A 1 79 ? -1.595 8.995 12.095 1.00 93.12 79 THR A N 1
ATOM 615 C CA . THR A 1 79 ? -0.156 8.811 12.319 1.00 93.12 79 THR A CA 1
ATOM 616 C C . THR A 1 79 ? 0.171 7.345 12.611 1.00 93.12 79 THR A C 1
ATOM 618 O O . THR A 1 79 ? 1.106 6.787 12.038 1.00 93.12 79 THR A O 1
ATOM 621 N N . ALA A 1 80 ? -0.629 6.674 13.446 1.00 93.00 80 ALA A N 1
ATOM 622 C CA . ALA A 1 80 ? -0.455 5.254 13.739 1.00 93.00 80 ALA A CA 1
ATOM 623 C C . ALA A 1 80 ? -0.692 4.364 12.506 1.00 93.00 80 ALA A C 1
ATOM 625 O O . ALA A 1 80 ? 0.019 3.372 12.322 1.00 93.00 80 ALA A O 1
ATOM 626 N N . PHE A 1 81 ? -1.667 4.718 11.661 1.00 93.62 81 PHE A N 1
ATOM 627 C CA . PHE A 1 81 ? -1.918 4.057 10.384 1.00 93.62 81 PHE A CA 1
ATOM 628 C C . PHE A 1 81 ? -0.716 4.191 9.448 1.00 93.62 81 PHE A C 1
ATOM 630 O O . PHE A 1 81 ? -0.188 3.170 9.013 1.00 93.62 81 PHE A O 1
ATOM 637 N N . LEU A 1 82 ? -0.242 5.418 9.202 1.00 93.38 82 LEU A N 1
ATOM 638 C CA . LEU A 1 82 ? 0.903 5.670 8.327 1.00 93.38 82 LEU A CA 1
ATOM 639 C C . LEU A 1 82 ? 2.160 4.961 8.824 1.00 93.38 82 LEU A C 1
ATOM 641 O O . LEU A 1 82 ? 2.815 4.281 8.047 1.00 93.38 82 LEU A O 1
ATOM 645 N N . ARG A 1 83 ? 2.444 5.008 10.130 1.00 93.19 83 ARG A N 1
ATOM 646 C CA . ARG A 1 83 ? 3.603 4.316 10.709 1.00 93.19 83 ARG A CA 1
ATOM 647 C C . ARG A 1 83 ? 3.582 2.810 10.434 1.00 93.19 83 ARG A C 1
ATOM 649 O O . ARG A 1 83 ? 4.612 2.238 10.094 1.00 93.19 83 ARG A O 1
ATOM 656 N N . ARG A 1 84 ? 2.426 2.152 10.578 1.00 93.56 84 ARG A N 1
ATOM 657 C CA . ARG A 1 84 ? 2.280 0.720 10.256 1.00 93.56 84 ARG A CA 1
ATOM 658 C C . ARG A 1 84 ? 2.399 0.468 8.755 1.00 93.56 84 ARG A C 1
ATOM 660 O O . ARG A 1 84 ? 3.051 -0.496 8.355 1.00 93.56 84 ARG A O 1
ATOM 667 N N . PHE A 1 85 ? 1.768 1.320 7.951 1.00 93.38 85 PHE A N 1
ATOM 668 C CA . PHE A 1 85 ? 1.821 1.241 6.498 1.00 93.38 85 PHE A CA 1
ATOM 669 C C . PHE A 1 85 ? 3.276 1.316 6.018 1.00 93.38 85 PHE A C 1
ATOM 671 O O . PHE A 1 85 ? 3.774 0.393 5.378 1.00 93.38 85 PHE A O 1
ATOM 678 N N . ASP A 1 86 ? 4.006 2.346 6.440 1.00 91.81 86 ASP A N 1
ATOM 679 C CA . ASP A 1 86 ? 5.411 2.537 6.105 1.00 91.81 86 ASP A CA 1
ATOM 680 C C . ASP A 1 86 ? 6.295 1.408 6.629 1.00 91.81 86 ASP A C 1
ATOM 682 O O . ASP A 1 86 ? 7.133 0.924 5.874 1.00 91.81 86 ASP A O 1
ATOM 686 N N . ALA A 1 87 ? 6.097 0.935 7.863 1.00 91.75 87 ALA A N 1
ATOM 687 C CA . ALA A 1 87 ? 6.871 -0.182 8.410 1.00 91.75 87 ALA A CA 1
ATOM 688 C C . ALA A 1 87 ? 6.682 -1.491 7.621 1.00 91.75 87 ALA A C 1
ATOM 690 O O . ALA A 1 87 ? 7.594 -2.316 7.570 1.00 91.75 87 ALA A O 1
ATOM 691 N N . THR A 1 88 ? 5.515 -1.680 7.000 1.00 92.12 88 THR A N 1
ATOM 692 C CA . THR A 1 88 ? 5.219 -2.860 6.177 1.00 92.12 88 THR A CA 1
ATOM 693 C C . THR A 1 88 ? 5.957 -2.804 4.839 1.00 92.12 88 THR A C 1
ATOM 695 O O . THR A 1 88 ? 6.521 -3.807 4.407 1.00 92.12 88 THR A O 1
ATOM 698 N N . PHE A 1 89 ? 6.003 -1.629 4.206 1.00 89.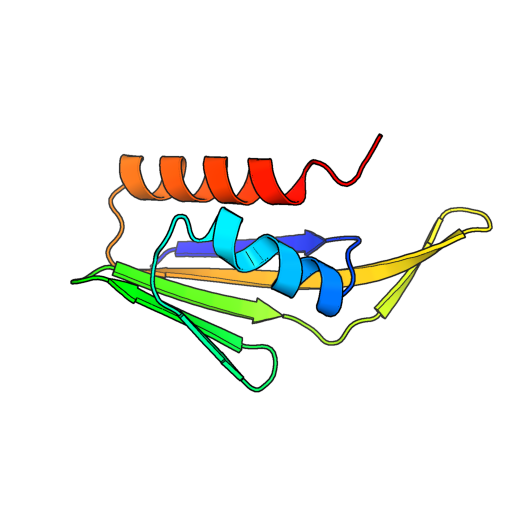38 89 PHE A N 1
ATOM 699 C CA . PHE A 1 89 ? 6.586 -1.456 2.872 1.00 89.38 89 PHE A CA 1
ATOM 700 C C . PHE A 1 89 ? 8.057 -1.005 2.862 1.00 89.38 89 PHE A C 1
ATOM 702 O O . PHE A 1 89 ? 8.690 -1.063 1.814 1.00 89.38 89 PHE A O 1
ATOM 709 N N . HIS A 1 90 ? 8.637 -0.602 3.999 1.00 78.69 90 HIS A N 1
ATOM 710 C CA . HIS A 1 90 ? 10.070 -0.271 4.100 1.00 78.69 90 HIS A CA 1
ATOM 711 C C . HIS A 1 90 ? 10.994 -1.493 4.174 1.00 78.69 90 HIS A C 1
ATOM 713 O O . HIS A 1 90 ? 12.192 -1.353 3.967 1.00 78.69 90 HIS A O 1
ATOM 719 N N . ARG A 1 91 ? 10.482 -2.701 4.443 1.00 57.66 91 ARG A N 1
ATOM 720 C CA . ARG A 1 91 ? 11.324 -3.906 4.604 1.00 57.66 91 ARG A CA 1
ATOM 721 C C . ARG A 1 91 ? 11.872 -4.494 3.291 1.00 57.66 91 ARG A C 1
ATOM 723 O O . ARG A 1 91 ? 12.444 -5.576 3.317 1.00 57.66 91 ARG A O 1
ATOM 730 N N . GLY A 1 92 ? 11.684 -3.811 2.161 1.00 47.84 92 GLY A N 1
ATOM 731 C CA . GLY A 1 92 ? 12.129 -4.254 0.834 1.00 47.84 92 GLY A CA 1
ATOM 732 C C . GLY A 1 92 ? 13.450 -3.655 0.340 1.00 47.84 92 GLY A C 1
ATOM 733 O O . GLY A 1 92 ? 13.836 -3.948 -0.785 1.00 47.84 92 GLY A O 1
ATOM 734 N N . GLY A 1 93 ? 14.124 -2.819 1.133 1.00 44.91 93 GLY A N 1
ATOM 735 C CA . GLY A 1 93 ? 15.441 -2.272 0.800 1.00 44.91 93 GLY A CA 1
ATOM 736 C C . GLY A 1 93 ? 16.431 -2.604 1.905 1.00 44.91 93 GLY A C 1
ATOM 737 O O . GLY A 1 93 ? 16.317 -2.056 3.001 1.00 44.91 93 GLY A O 1
ATOM 738 N N . GLY A 1 94 ? 17.337 -3.542 1.630 1.00 36.88 94 GLY A N 1
ATOM 739 C CA . GLY A 1 94 ? 18.621 -3.592 2.329 1.00 36.88 94 GLY A CA 1
ATOM 740 C C . GLY A 1 94 ? 19.494 -2.418 1.912 1.00 36.88 94 GLY A C 1
ATOM 741 O O . GLY A 1 94 ? 19.289 -1.918 0.782 1.00 36.88 94 GLY A O 1
#

Mean predicted aligned error: 3.85 Å

pLDDT: mean 91.9, std 10.1, range [36.88, 98.06]

=== Feature glossary ===
Feature key, reading from the visual/contextual features back to the raw sequence:

Rendered structure images. Six rendered views show the 3D structure from the faces of a cube — i.e. along ±x, ±y, ±z. Rendering representation is drawn randomly per protein from cartoon (secondary-structure ribbons), sticks (backbone bonds), or molecular surface; coloring is either N→C rainbow (blue at the N-terminus through red at the C-terminus) or one color per chain.

Contact-map, Ramachandran, and PAE plots. The contact map is a binary N×N matrix image: pixel (i, j) is dark where Cα_i and Cα_j are within 8 Å and |i−j|>4. Because the |i−j|>4 filter removes local helical contacts, off-diagonal stripes parallel to the main diagonal indicate parallel β-sheets; stripes perpendicular to it indicate antiparallel β-sheets. The Ramachandran plot scatters every residue's (φ, ψ) pair against the sterically allowed regions. The PAE heatmap renders the predicted-aligned-error matrix.

InterPro / GO / CATH / organism. Database cross-references. InterPro integrates a dozen domain/family signature databases into unified entries with residue-range hits. GO terms attach function/process/location labels with evidence codes. CATH codes position the fold in a four-level structural taxonomy. Organism is the NCBI-taxonomy species name.

Nearest PDB structures. The Foldseek neighbor list gives the closest experimentally determined structures in the PDB, ranked by structural alignment. TM-score near 1 means near-identical fold; near 0.3 means only rough topology match. This is how one finds what a novel AlphaFold prediction most resembles in the solved-structure universe.

Predicted aligned error. PAE(i, j) answers: if I align the predicted and true structures on residue i, how far off (in Å) do I expect residue j to be? A block-diagonal PAE matrix with low values on the blocks and high values off-diagonal is the signature of a multi-domain protein with confidently predicted domains but uncertain inter-domain orientation.

Solvent-accessible surface area. Accessible surface area quantifies burial. A residue with SASA near zero is packed into the hydrophobic core; one with SASA >100 Å² sits on the surface. Computed here via the Shrake–Rupley numerical algorithm with a 1.4 Å probe.

B-factor. B-factor (Debye–Waller factor) reflects atomic displacement in the crystal lattice. It is an experimental observable (units Å²), not a prediction; low values mean the atom is pinned down, high values mean it moves or is heterogeneous across the crystal.

pLDDT. For AlphaFold models, the B-factor field carries pLDDT — the model's own estimate of local accuracy on a 0–100 scale. Regions with pLDDT<50 should be treated as essentially unmodeled; they often correspond to intrinsically disordered segments.

Backbone torsions (φ/ψ). φ (phi) and ψ (psi) are the two rotatable backbone dihedrals per residue: φ is the C(i-1)–N–Cα–C torsion, ψ is the N–Cα–C–N(i+1) torsion, both in degrees on (−180°, 180°]. α-helical residues cluster near (−60°, −45°); β-strand residues near (−120°, +130°). A Ramachandran plot is simply a scatter of (φ, ψ) for every residue.

Radius of gyration, Cα contacts, bounding box. Radius of gyration (Rg) is the root-mean-square distance of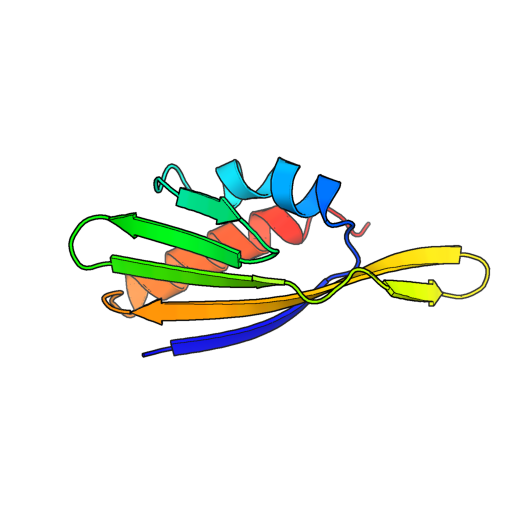 Cα atoms from their centroid — a single number for overall size and compactness. A globular domain of N residues has Rg ≈ 2.2·N^0.38 Å; an extended or disordered chain has a much larger Rg. The Cα contact count is the number of residue pairs whose Cα atoms are within 8 Å and are more than four positions apart in sequence — a standard proxy for tertiary packing density. The bounding box is the smallest axis-aligned box enclosing all Cα atoms.

Secondary structure (3-state, P-SEA). Three-state secondary structure (P-SEA) collapses the eight DSSP classes into helix (a), strand (b), and coil (c). P-SEA assigns these from Cα geometry alone — distances and angles — without requiring backbone oxygens, so it works on any Cα trace.

Secondary structure (8-state, DSSP). DSSP 8-state secondary structure assigns each residue one of H (α-helix), G (3₁₀-helix), I (π-helix), E (extended β-strand), B (isolated β-bridge), T (hydrogen-bonded turn), S (bend), or '-'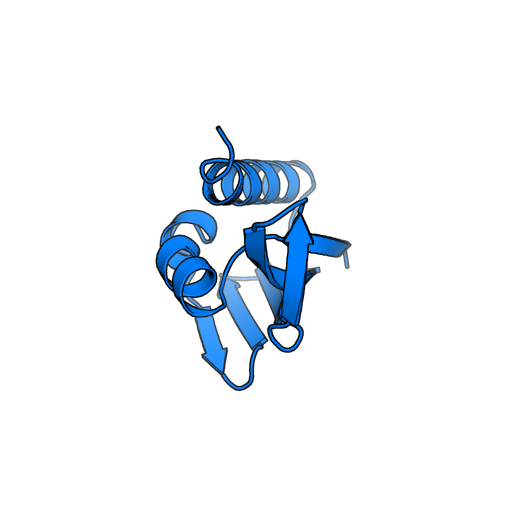 (coil). The assignment is computed from backbone hydrogen-bond geometry via the Kabsch–Sander algorithm.

Foldseek 3Di. A 3Di character summarizes, for each residue, the relative orientation of the Cα frame of its nearest spatial neighbor. Because it encodes fold topology rather than chemistry, 3Di alignments detect remote structural similarity that sequence alignment misses.

mmCIF coordinates. The mmCIF block holds the 3D Cartesian coordinates of each backbone atom (N, Cα, C, O) in ångströms. mmCIF is the PDB's canonical archive format — a tagged-loop text representation of the atomic model.

Sequence. Sequence gives the chain of amino acids in standard one-letter code (A=alanine, C=cysteine, …, Y=tyrosine), read N→C. It is the only feature that is directly encoded by the gene; all structural features are derived from the folded form of this sequence.